Protein 7UZO (pdb70)

Foldseek 3Di:
DDDDPVQLVVLLVVQVVVLVVLQVVVVPDDDDQWQTFDRPSQHTFHTHHAFDKGWAQRDVSNPQWDRVGTKIWTQHNVRYTDADPPDPGGDMGRCNGNVPD/DVVVVVVVVVVVVCVCPDPVD

Radius of gyration: 15.08 Å; Cα contacts (8 Å, |Δi|>4): 211; chains: 2; bounding box: 38×29×33 Å

Sequence (122 aa):
DVMTKEEQIFLLHHRAQAQCEKRLKEVLQRPAGRRPCLPEWDHILLCWPLGAPGEVVAVPCPDYIYDFNHKGHAYRRCDRNGSWELVPGHNRTWANYSECVKFLYQDLRRRFFLHHLIIAEEHHTAEI

Solvent-accessible surface area: 7760 Å² total; per-residue (Å²): 198,64,23,46,56,97,83,6,68,122,22,14,114,125,11,65,49,114,5,112,65,99,58,57,105,6,97,155,123,135,76,74,186,28,1,69,3,74,47,40,102,5,9,35,0,57,55,1,52,58,13,79,99,9,55,18,83,3,8,120,47,1,123,28,10,27,78,194,3,68,0,56,8,73,0,35,184,115,10,61,17,60,112,12,120,86,96,139,95,37,71,6,37,2,41,61,0,36,128,153,95,182,44,66,77,77,7,70,101,56,6,80,137,28,30,81,118,40,10,35,138,105

Nearest PDB structures (foldseek):
  6fj3-assembly1_A  TM=9.718E-01  e=1.227E-18  Homo sapiens
  8d51-assembly1_A  TM=9.639E-01  e=1.797E-18  Homo sapiens
  3l2j-assembly1_B  TM=9.678E-01  e=2.149E-17  Escherichia coli K-12
  7vvj-assembly1_R  TM=9.843E-01  e=1.870E-16  Homo sapiens
  3h3g-assembly1_A  TM=9.356E-01  e=4.612E-17  Escherichia coli

B-factor: mean 27.79, std 12.32, range [12.83, 94.74]

GO terms:
  GO:0004930 G protein-coupled receptor activity (F, IDA)
  GO:0004991 parathyroid hormone receptor activity (F, IDA)
  GO:0005886 plasma membrane (C, IDA)
  GO:0017046 peptide hormone binding (F, IDA)
  GO:0042803 protein homodimerization activity (F, IDA)
  GO:0007188 adenylate cyclase-modulating G protein-coupled receptor signaling pathway (P, IDA)
  GO:0007189 adenylate cyclase-activating G protein-coupled receptor signaling pathway (P, IDA)
  GO:0005886 plasma membrane (C, EXP)
  GO:0005886 plasma membrane (C, IMP)
  GO:0001501 skeletal system development (P, TAS)
  GO:0004991 parathyroid hormone receptor activity (F, TAS)
  GO:0005634 nucleus (C, TAS)
  GO:0005737 cytoplasm (C, TAS)
  GO:0005886 plasma membrane (C, TAS)
  GO:0007186 G protein-coupled receptor signaling pathway (P, TAS)
  GO:0007187 G protein-coupled receptor signaling pathway, coupled to cyclic nucleotide second messenger (P, TAS)
  GO:0005515 protein binding (F, IPI)
  GO:0007200 phospholipase C-activating G protein-coupled receptor signaling pathway (P, IC)

Organism: Homo sapiens (NCBI:txid9606)

Structure (mmCIF, N/CA/C/O backbone):
data_7UZO
#
_entry.id   7UZO
#
_cell.length_a   56.023
_cell.length_b   56.023
_cell.length_c   100.823
_cell.angle_alpha   90.000
_cell.angle_beta   90.000
_cell.angle_gamma   120.000
#
_symmetry.space_group_name_H-M   'H 3'
#
loop_
_entity.id
_entity.type
_entity.pdbx_description
1 polymer 'Parathyroid hormone/parathyroid hormone-related peptide receptor'
2 polymer 'Peptide from Parathyroid hormone-related protein'
3 non-polymer 'ZINC ION'
4 water water
#
loop_
_atom_site.group_PDB
_atom_site.id
_atom_site.type_symbol
_atom_site.label_atom_id
_atom_site.label_alt_id
_atom_site.label_comp_id
_atom_site.label_asym_id
_atom_site.label_entity_id
_atom_site.label_seq_id
_atom_site.pdbx_PDB_ins_code
_atom_site.Cartn_x
_atom_site.Cartn_y
_atom_site.Cartn_z
_atom_site.occupancy
_atom_site.B_iso_or_equiv
_atom_site.auth_seq_id
_atom_site.auth_comp_id
_atom_site.auth_asym_id
_atom_site.auth_atom_id
_atom_site.pdbx_PDB_model_num
ATOM 1 N N . ASP A 1 1 ? 11.072 15.916 4.177 1.00 52.53 30 ASP A N 1
ATOM 2 C CA . ASP A 1 1 ? 10.450 16.946 3.318 1.00 61.30 30 ASP A CA 1
ATOM 3 C C . ASP A 1 1 ? 9.598 16.307 2.235 1.00 65.41 30 ASP A C 1
ATOM 4 O O . ASP A 1 1 ? 8.689 16.961 1.683 1.00 62.71 30 ASP A O 1
ATOM 12 N N . VAL A 1 2 ? 9.910 15.039 1.934 1.00 51.73 31 VAL A N 1
ATOM 13 C CA . VAL A 1 2 ? 9.214 14.339 0.869 1.00 43.80 31 VAL A CA 1
ATOM 14 C C . VAL A 1 2 ? 7.703 14.388 1.082 1.00 41.73 31 VAL A C 1
ATOM 15 O O . VAL A 1 2 ? 7.200 14.269 2.205 1.00 46.15 31 VAL A O 1
ATOM 28 N N . MET A 1 3 ? 6.980 14.534 -0.010 1.00 34.21 32 MET A N 1
ATOM 29 C CA . MET A 1 3 ? 5.548 14.402 0.038 1.00 25.24 32 MET A CA 1
ATOM 30 C C . MET A 1 3 ? 5.139 12.932 -0.038 1.00 26.11 32 MET A C 1
ATOM 31 O O . MET A 1 3 ? 5.380 12.241 -1.016 1.00 25.10 32 MET A O 1
ATOM 45 N N . THR A 1 4 ? 4.489 12.460 0.989 1.00 22.96 33 THR A N 1
ATOM 46 C CA . THR A 1 4 ? 4.019 11.092 1.014 1.00 22.93 33 THR A CA 1
ATOM 47 C C . THR A 1 4 ? 2.852 10.913 0.071 1.00 19.52 33 THR A C 1
ATOM 48 O O . THR A 1 4 ? 2.069 11.843 -0.245 1.00 18.80 33 THR A O 1
ATOM 59 N N . LYS A 1 5 ? 2.605 9.655 -0.300 1.00 19.78 34 LYS A N 1
ATOM 60 C CA . LYS A 1 5 ? 1.397 9.314 -1.012 1.00 19.05 34 LYS A CA 1
ATOM 61 C C . LYS A 1 5 ? 0.168 9.750 -0.262 1.00 18.04 34 LYS A C 1
ATOM 62 O O . LYS A 1 5 ? -0.774 10.269 -0.877 1.00 17.50 34 LYS A O 1
ATOM 81 N N . GLU A 1 6 ? 0.177 9.635 1.058 1.00 18.15 35 GLU A N 1
ATOM 82 C CA . GLU A 1 6 ? -0.966 9.989 1.870 1.00 17.30 35 GLU A CA 1
ATOM 83 C C . GLU A 1 6 ? -1.257 11.485 1.813 1.00 18.08 35 GLU A C 1
ATOM 84 O O . GLU A 1 6 ? -2.407 11.877 1.692 1.00 18.37 35 GLU A O 1
ATOM 96 N N . GLU A 1 7 ? -0.224 12.334 1.861 1.00 17.58 36 GLU A N 1
ATOM 97 C CA . GLU A 1 7 ? -0.444 13.750 1.674 1.00 19.06 36 GLU A CA 1
ATOM 98 C C . GLU A 1 7 ? -0.970 14.003 0.261 1.00 15.90 36 GLU A C 1
ATOM 99 O O . GLU A 1 7 ? -1.836 14.855 0.088 1.00 15.59 36 GLU A O 1
ATOM 111 N N . GLN A 1 8 ? -0.419 13.375 -0.769 1.00 15.57 37 GLN A N 1
ATOM 112 C CA . GLN A 1 8 ? -0.870 13.642 -2.117 1.00 14.89 37 GLN A CA 1
ATOM 113 C C . GLN A 1 8 ? -2.333 13.273 -2.235 1.00 16.00 37 GLN A C 1
ATOM 114 O O . GLN A 1 8 ? -3.113 13.995 -2.901 1.00 16.10 37 GLN A O 1
ATOM 128 N N . ILE A 1 9 ? -2.755 12.160 -1.624 1.00 16.01 38 ILE A N 1
ATOM 129 C CA . ILE A 1 9 ? -4.159 11.778 -1.636 1.00 17.17 38 ILE A CA 1
ATOM 130 C C . ILE A 1 9 ? -5.014 12.797 -0.883 1.00 16.56 38 ILE A C 1
ATOM 131 O O . ILE A 1 9 ? -6.124 13.143 -1.328 1.00 18.04 38 ILE A O 1
ATOM 147 N N . PHE A 1 10 ? -4.570 13.277 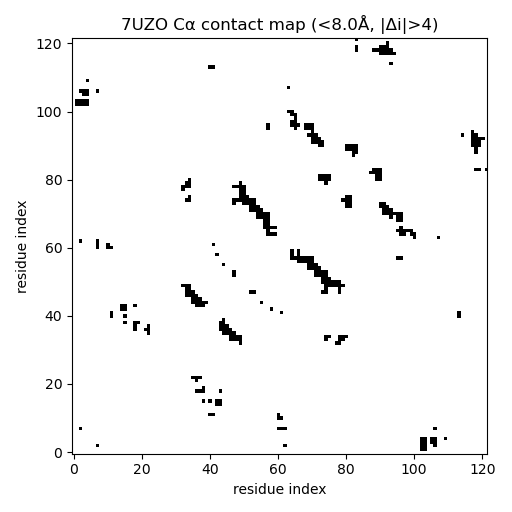0.263 1.00 16.07 39 PHE A N 1
ATOM 148 C CA . PHE A 1 10 ? -5.299 14.332 0.966 1.00 17.99 39 PHE A CA 1
ATOM 149 C C . PHE A 1 10 ? -5.524 15.550 0.066 1.00 16.44 39 PHE A C 1
ATOM 150 O O . PHE A 1 10 ? -6.625 16.101 0.025 1.00 17.79 39 PHE A O 1
ATOM 167 N N . LEU A 1 11 ? -4.472 15.985 -0.631 1.00 16.27 40 LEU A N 1
ATOM 168 C CA . LEU A 1 11 ? -4.574 17.156 -1.505 1.00 15.89 40 LEU A CA 1
ATOM 169 C C . LEU A 1 11 ? -5.553 16.936 -2.622 1.00 15.70 40 LEU A C 1
ATOM 170 O O . LEU A 1 11 ? -6.289 17.850 -2.999 1.00 17.06 40 LEU A O 1
ATOM 186 N N . LEU A 1 12 ? -5.620 15.742 -3.151 1.00 15.66 41 LEU A N 1
ATOM 187 C CA . LEU A 1 12 ? -6.652 15.397 -4.141 1.00 18.76 41 LEU A CA 1
ATOM 188 C C . LEU A 1 12 ? -8.047 15.474 -3.536 1.00 17.80 41 LEU A C 1
ATOM 189 O O . LEU A 1 12 ? -8.967 16.023 -4.153 1.00 19.07 41 LEU A O 1
ATOM 205 N N . HIS A 1 13 ? -8.239 14.917 -2.359 1.00 17.96 42 HIS A N 1
ATOM 206 C CA A HIS A 1 13 ? -9.514 15.006 -1.663 0.59 19.99 42 HIS A CA 1
ATOM 207 C CA B HIS A 1 13 ? -9.526 15.003 -1.688 0.41 20.02 42 HIS A CA 1
ATOM 208 C C . HIS A 1 13 ? -9.953 16.454 -1.439 1.00 19.18 42 HIS A C 1
ATOM 209 O O . HIS A 1 13 ? -11.135 16.802 -1.619 1.00 20.44 42 HIS A O 1
ATOM 236 N N . ARG A 1 14 ? -9.022 17.333 -1.061 1.00 20.78 43 ARG A N 1
ATOM 237 C CA . ARG A 1 14 ? -9.301 18.754 -0.858 1.00 21.10 43 ARG A CA 1
ATOM 238 C C . ARG A 1 14 ? -9.720 19.411 -2.177 1.00 19.48 43 ARG A C 1
ATOM 239 O O . ARG A 1 14 ? -10.667 20.194 -2.210 1.00 20.31 43 ARG A O 1
ATOM 260 N N . ALA A 1 15 ? -9.033 19.115 -3.261 1.00 18.45 44 ALA A N 1
ATOM 261 C CA . ALA A 1 15 ? -9.383 19.647 -4.566 1.00 17.60 44 ALA A CA 1
ATOM 262 C C . ALA A 1 15 ? -10.729 19.109 -5.032 1.00 19.34 44 ALA A C 1
ATOM 263 O O . ALA A 1 15 ? -11.531 19.872 -5.602 1.00 19.81 44 ALA A O 1
ATOM 270 N N . GLN A 1 16 ? -11.058 17.868 -4.709 1.00 19.14 45 GLN A N 1
ATOM 271 C CA . GLN A 1 16 ? -12.345 17.294 -5.068 1.00 20.72 45 GLN A CA 1
ATOM 272 C C . GLN A 1 16 ? -13.466 17.993 -4.322 1.00 21.84 45 GLN A C 1
ATOM 273 O O . GLN A 1 16 ? -14.489 18.375 -4.935 1.00 21.42 45 GLN A O 1
ATOM 287 N N . ALA A 1 17 ? -13.295 18.221 -3.020 1.00 20.84 46 ALA A N 1
ATOM 288 C CA . ALA A 1 17 ? -14.314 18.946 -2.248 1.00 22.81 46 ALA A CA 1
ATOM 289 C C . ALA A 1 17 ? -14.484 20.369 -2.773 1.00 21.67 46 ALA A C 1
ATOM 290 O O . ALA A 1 17 ? -15.621 20.872 -2.874 1.00 25.42 46 ALA A O 1
ATOM 297 N N . GLN A 1 18 ? -13.401 21.035 -3.179 1.00 22.81 47 GLN A N 1
ATOM 298 C CA . GLN A 1 18 ? -13.521 22.365 -3.750 1.00 23.34 47 GLN A CA 1
ATOM 299 C C . GLN A 1 18 ? -14.290 22.303 -5.056 1.00 22.64 47 GLN A C 1
ATOM 300 O O . GLN A 1 18 ? -15.125 23.177 -5.334 1.00 24.13 47 GLN A O 1
ATOM 314 N N . CYS A 1 19 ? -14.064 21.290 -5.858 1.00 21.49 48 CYS A N 1
ATOM 315 C CA . CYS A 1 19 ? -14.772 21.152 -7.119 1.00 20.80 48 CYS A CA 1
ATOM 316 C C . CYS A 1 19 ? -16.262 21.003 -6.887 1.00 21.34 48 CYS A C 1
ATOM 317 O O . CYS A 1 19 ? -17.067 21.577 -7.645 1.00 21.95 48 CYS A O 1
ATOM 324 N N . GLU A 1 20 ? -16.653 20.197 -5.921 1.00 22.83 49 GLU A N 1
ATOM 325 C CA . GLU A 1 20 ? -18.069 20.040 -5.600 1.00 24.50 49 GLU A CA 1
ATOM 326 C C . GLU A 1 20 ? -18.698 21.362 -5.210 1.00 25.38 49 GLU A C 1
ATOM 327 O O . GLU A 1 20 ? -19.807 21.690 -5.648 1.00 26.23 49 GLU A O 1
ATOM 339 N N . LYS A 1 21 ? -18.041 22.120 -4.363 1.00 24.82 50 LYS A N 1
ATOM 340 C CA . LYS A 1 21 ? -18.566 23.417 -3.947 1.00 28.34 50 LYS A CA 1
ATOM 341 C C . LYS A 1 21 ? -18.640 24.359 -5.144 1.00 24.01 50 LYS A C 1
ATOM 342 O O . LYS A 1 21 ? -19.583 25.133 -5.287 1.00 26.23 50 LYS A O 1
ATOM 346 N N . ARG A 1 22 ? -17.666 24.295 -6.021 1.00 26.37 51 ARG A N 1
ATOM 347 C CA . ARG A 1 22 ? -17.651 25.155 -7.196 1.00 24.05 51 ARG A CA 1
ATOM 348 C C . ARG A 1 22 ? -18.831 24.858 -8.145 1.00 24.56 51 ARG A C 1
ATOM 349 O O . ARG A 1 22 ? -19.501 25.773 -8.666 1.00 24.37 51 ARG A O 1
ATOM 370 N N . LEU A 1 23 ? -19.091 23.586 -8.390 1.00 22.09 52 LEU A N 1
ATOM 371 C CA . LEU A 1 23 ? -20.208 23.220 -9.238 1.00 21.52 52 LEU A CA 1
ATOM 372 C C . LEU A 1 23 ? -21.507 23.749 -8.664 1.00 23.47 52 LEU A C 1
ATOM 373 O O . LEU A 1 23 ? -22.322 24.321 -9.372 1.00 25.58 52 LEU A O 1
ATOM 389 N N . LYS A 1 24 ? -21.712 23.579 -7.363 1.00 25.48 53 LYS A N 1
ATOM 390 C CA . LYS A 1 24 ? -22.959 24.036 -6.747 1.00 28.24 53 LYS A CA 1
ATOM 391 C C . LYS A 1 24 ? -23.105 25.541 -6.898 1.00 29.16 53 LYS A C 1
ATOM 392 O O . LYS A 1 24 ? -24.185 26.056 -7.177 1.00 30.34 53 LYS A O 1
ATOM 396 N N . GLU A 1 25 ? -21.998 26.258 -6.783 1.00 26.08 54 GLU A N 1
ATOM 397 C CA . GLU A 1 25 ? -21.992 27.708 -6.892 1.00 27.72 54 GLU A CA 1
ATOM 398 C C . GLU A 1 25 ? -22.347 28.152 -8.299 1.00 26.01 54 GLU A C 1
ATOM 399 O O . GLU A 1 25 ? -23.275 28.923 -8.496 1.00 29.97 54 GLU A O 1
ATOM 411 N N . VAL A 1 26 ? -21.617 27.680 -9.305 1.00 26.73 55 VAL A N 1
ATOM 412 C CA . VAL A 1 26 ? -21.885 28.161 -10.644 1.00 24.80 55 VAL A CA 1
ATOM 413 C C . VAL A 1 26 ? -23.261 27.729 -11.128 1.00 27.64 55 VAL A C 1
ATOM 414 O O . VAL A 1 26 ? -23.840 28.359 -12.003 1.00 26.66 55 VAL A O 1
ATOM 427 N N . LEU A 1 27 ? -23.790 26.639 -10.596 1.00 25.40 56 LEU A N 1
ATOM 428 C CA . LEU A 1 27 ? -25.150 26.263 -10.982 1.00 26.27 56 LEU A CA 1
ATOM 429 C C . LEU A 1 27 ? -26.202 27.273 -10.529 1.00 32.03 56 LEU A C 1
ATOM 430 O O . LEU A 1 27 ? -27.346 27.256 -11.019 1.00 34.44 56 LEU A O 1
ATOM 446 N N . GLN A 1 28 ? -25.878 28.150 -9.594 1.00 30.45 57 GLN A N 1
ATOM 447 C CA . GLN A 1 28 ? -26.824 29.168 -9.187 1.00 31.47 57 GLN A CA 1
ATOM 448 C C . GLN A 1 28 ? -26.681 30.460 -9.975 1.00 31.53 57 GLN A C 1
ATOM 449 O O . GLN A 1 28 ? -27.350 31.424 -9.637 1.00 34.71 57 GLN A O 1
ATOM 463 N N . ARG A 1 29 ? -25.816 30.502 -11.020 1.00 29.35 58 ARG A N 1
ATOM 464 C CA . ARG A 1 29 ? -25.671 31.708 -11.806 1.00 29.14 58 ARG A CA 1
ATOM 465 C C . ARG A 1 29 ? -26.650 31.681 -12.973 1.00 28.66 58 ARG A C 1
ATOM 466 O O . ARG A 1 29 ? -27.044 30.609 -13.408 1.00 29.89 58 ARG A O 1
ATOM 487 N N . PRO A 1 30 ? -26.916 32.819 -13.582 1.00 30.36 59 PRO A N 1
ATOM 488 C CA . PRO A 1 30 ? -27.566 32.815 -14.906 1.00 31.23 59 PRO A CA 1
ATOM 489 C C . PRO A 1 30 ? -26.673 32.061 -15.884 1.00 32.77 59 PRO A C 1
ATOM 490 O O . PRO A 1 30 ? -25.450 32.177 -15.852 1.00 27.95 59 PRO A O 1
ATOM 501 N N . ALA A 1 31 ? -27.291 31.279 -16.765 1.00 24.99 60 ALA A N 1
ATOM 502 C CA . ALA A 1 31 ? -26.540 30.471 -17.682 1.00 22.79 60 ALA A CA 1
ATOM 503 C C . ALA A 1 31 ? -27.445 29.913 -18.758 1.00 22.72 60 ALA A C 1
ATOM 504 O O . ALA A 1 31 ? -28.675 29.855 -18.627 1.00 24.10 60 ALA A O 1
ATOM 511 N N . GLY A 1 32 ? -26.801 29.518 -19.837 1.00 22.59 61 GLY A N 1
ATOM 512 C CA . GLY A 1 32 ? -27.417 28.670 -20.832 1.00 21.71 61 GLY A CA 1
ATOM 513 C C . GLY A 1 32 ? -27.086 27.239 -20.481 1.00 21.41 61 GLY A C 1
ATOM 514 O O . GLY A 1 32 ? -27.386 26.765 -19.368 1.00 23.04 61 GLY A O 1
ATOM 518 N N A ARG A 1 33 ? -26.241 26.628 -21.317 0.50 20.73 62 ARG A N 1
ATOM 519 N N B ARG A 1 33 ? -26.276 26.605 -21.331 0.50 20.75 62 ARG A N 1
ATOM 520 C CA A ARG A 1 33 ? -25.728 25.280 -21.079 0.50 19.22 62 ARG A CA 1
ATOM 521 C CA B ARG A 1 33 ? -25.725 25.281 -21.048 0.50 19.21 62 ARG A CA 1
ATOM 522 C C A ARG A 1 33 ? -24.232 25.264 -21.349 0.50 21.77 62 ARG A C 1
ATOM 523 C C B ARG A 1 33 ? -24.235 25.276 -21.349 0.50 21.77 62 ARG A C 1
ATOM 524 O O A ARG A 1 33 ? -23.777 24.669 -22.329 0.50 22.33 62 ARG A O 1
ATOM 525 O O B ARG A 1 33 ? -23.792 24.709 -22.351 0.50 22.36 62 ARG A O 1
ATOM 566 N N . PRO A 1 34 ? -23.435 25.940 -20.527 1.00 18.57 63 PRO A N 1
ATOM 567 C CA . PRO A 1 34 ? -21.975 25.796 -20.651 1.00 17.19 63 PRO A CA 1
ATOM 568 C C . PRO A 1 34 ? -21.622 24.392 -20.192 1.00 17.17 63 PRO A C 1
ATOM 569 O O . PRO A 1 34 ? -22.375 23.686 -19.533 1.00 19.76 63 PRO A O 1
ATOM 580 N N . CYS A 1 35 ? -20.417 23.909 -20.576 1.00 17.27 64 CYS A N 1
ATOM 581 C CA . CYS A 1 35 ? -19.864 22.691 -19.960 1.00 16.49 64 CYS A CA 1
ATOM 582 C C . CYS A 1 35 ? -19.573 23.025 -18.513 1.00 15.85 64 CYS A C 1
ATOM 583 O O . CYS A 1 35 ? -19.044 24.074 -18.208 1.00 18.73 64 CYS A O 1
ATOM 590 N N . LEU A 1 36 ? -19.946 22.140 -17.665 1.00 16.65 65 LEU A N 1
ATOM 591 C CA . LEU A 1 36 ? -19.944 22.377 -16.216 1.00 16.43 65 LEU A CA 1
ATOM 592 C C . LEU A 1 36 ? -18.668 21.882 -15.533 1.00 17.53 65 LEU A C 1
ATOM 593 O O . LEU A 1 36 ? -18.037 20.933 -15.991 1.00 18.89 65 LEU A O 1
ATOM 609 N N . PRO A 1 37 ? -18.301 22.466 -14.395 1.00 16.57 66 PRO A N 1
ATOM 610 C CA . PRO A 1 37 ? -17.176 21.941 -13.640 1.00 15.31 66 PRO A CA 1
ATOM 611 C C . PRO A 1 37 ? -17.374 20.469 -13.375 1.00 16.65 66 PRO A C 1
ATOM 612 O O . PRO A 1 37 ? -18.451 20.015 -13.005 1.00 17.32 66 PRO A O 1
ATOM 623 N N . GLU A 1 38 ? -16.278 19.707 -13.528 1.00 16.45 67 GLU A N 1
ATOM 624 C CA . GLU A 1 38 ? -16.258 18.261 -13.351 1.00 17.72 67 GLU A CA 1
ATOM 625 C C . GLU A 1 38 ? -14.904 17.881 -12.713 1.00 15.66 67 GLU A C 1
ATOM 626 O O . GLU A 1 38 ? -13.855 18.382 -13.155 1.00 16.99 67 GLU A O 1
ATOM 638 N N . TRP A 1 39 ? -14.947 16.986 -11.758 1.00 16.70 68 TRP A N 1
ATOM 639 C CA . TRP A 1 39 ? -13.791 16.327 -11.149 1.00 16.52 68 TRP A CA 1
ATOM 640 C C . TRP A 1 39 ? -13.456 15.051 -11.900 1.00 15.16 68 TRP A C 1
ATOM 641 O O . TRP A 1 39 ? -14.259 14.175 -12.003 1.00 19.95 68 TRP A O 1
ATOM 662 N N . ASP A 1 40 ? -12.203 14.905 -12.335 1.00 16.71 69 ASP A N 1
ATOM 663 C CA . ASP A 1 40 ? -11.771 13.715 -13.058 1.00 16.06 69 ASP A CA 1
ATOM 664 C C . ASP A 1 40 ? -10.779 12.871 -12.269 1.00 14.79 69 ASP A C 1
ATOM 665 O O . ASP A 1 40 ? -10.135 11.987 -12.843 1.00 18.69 69 ASP A O 1
ATOM 674 N N . HIS A 1 41 ? -10.592 13.100 -10.987 1.00 14.98 70 HIS A N 1
ATOM 675 C CA . HIS A 1 41 ? -9.624 12.471 -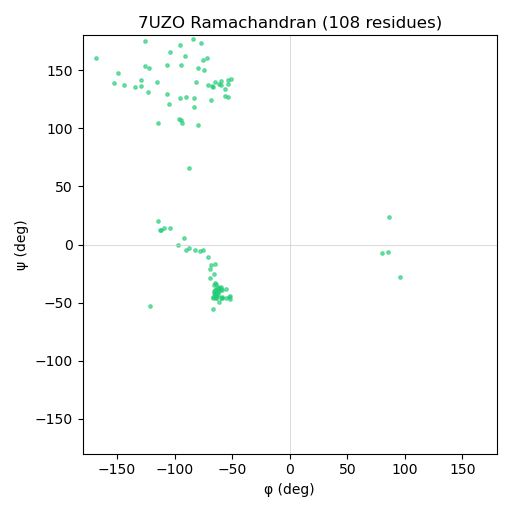10.104 1.00 15.86 70 HIS A CA 1
ATOM 676 C C . HIS A 1 41 ? -8.267 13.083 -10.105 1.00 17.44 70 HIS A C 1
ATOM 677 O O . HIS A 1 41 ? -7.433 12.685 -9.308 1.00 19.16 70 HIS A O 1
ATOM 691 N N . ILE A 1 42 ? -8.007 14.024 -10.959 1.00 14.76 71 ILE A N 1
ATOM 692 C CA . ILE A 1 42 ? -6.777 14.802 -10.987 1.00 16.69 71 ILE A CA 1
ATOM 693 C C . ILE A 1 42 ? -7.100 16.276 -10.841 1.00 16.04 71 ILE A C 1
ATOM 694 O O . ILE A 1 42 ? -6.516 16.948 -10.001 1.00 17.11 71 ILE A O 1
ATOM 710 N N . LEU A 1 43 ? -7.994 16.807 -11.680 1.00 16.40 72 LEU A N 1
ATOM 711 C CA A LEU A 1 43 ? -8.315 18.230 -11.859 0.55 16.33 72 LEU A CA 1
ATOM 712 C CA B LEU A 1 43 ? -8.356 18.184 -11.473 0.45 19.54 72 LEU A CA 1
ATOM 713 C C . LEU A 1 43 ? -9.829 18.448 -11.711 1.00 15.55 72 LEU A C 1
ATOM 714 O O . LEU A 1 43 ? -10.630 17.638 -12.129 1.00 15.24 72 LEU A O 1
ATOM 745 N N . CYS A 1 44 ? -10.171 19.652 -11.298 1.00 15.95 73 CYS A N 1
ATOM 746 C CA . CYS A 1 44 ? -11.514 20.247 -11.417 1.00 18.09 73 CYS A CA 1
ATOM 747 C C . CYS A 1 44 ? -11.489 21.067 -12.721 1.00 18.13 73 CYS A C 1
ATOM 748 O O . CYS A 1 44 ? -10.788 22.086 -12.815 1.00 22.06 73 CYS A O 1
ATOM 755 N N . TRP A 1 45 ? -12.137 20.605 -13.728 1.00 15.95 74 TRP A N 1
ATOM 756 C CA . TRP A 1 45 ? -12.294 21.371 -14.977 1.00 15.23 74 TRP A CA 1
ATOM 757 C C . TRP A 1 45 ? -13.253 22.533 -14.734 1.00 17.42 74 TRP A C 1
ATOM 758 O O . TRP A 1 45 ? -14.231 22.419 -14.006 1.00 20.10 74 TRP A O 1
ATOM 779 N N . PRO A 1 46 ? -12.951 23.713 -15.241 1.00 17.69 75 PRO A N 1
ATOM 780 C CA . PRO A 1 46 ? -13.795 24.870 -15.013 1.00 18.45 75 PRO A CA 1
ATOM 781 C C . PRO A 1 46 ? -14.947 24.882 -16.032 1.00 18.84 75 PRO A C 1
ATOM 782 O O . PRO A 1 46 ? -15.044 24.067 -16.903 1.00 18.95 75 PRO A O 1
ATOM 793 N N . LEU A 1 47 ? -15.819 25.861 -15.873 1.00 20.52 76 LEU A N 1
ATOM 794 C CA . LEU A 1 47 ? -16.831 26.147 -16.891 1.00 20.40 76 LEU A CA 1
ATOM 795 C C . LEU A 1 47 ? -16.198 26.281 -18.263 1.00 21.33 76 LEU A C 1
ATOM 796 O O . LEU A 1 47 ? -15.085 26.790 -18.400 1.00 22.93 76 LEU A O 1
ATOM 812 N N . GLY A 1 48 ? -16.886 25.800 -19.263 1.00 20.26 77 GLY A N 1
ATOM 813 C CA . GLY A 1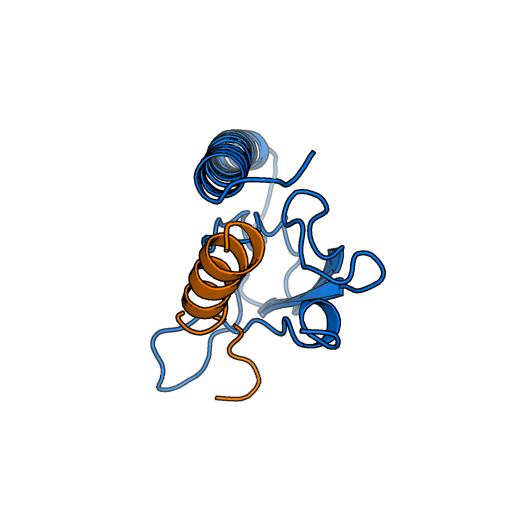 48 ? -16.444 25.959 -20.641 1.00 20.29 77 GLY A CA 1
ATOM 814 C C . GLY A 1 48 ? -17.535 26.515 -21.525 1.00 18.14 77 GLY A C 1
ATOM 815 O O . GLY A 1 48 ? -18.720 26.210 -21.347 1.00 19.30 77 GLY A O 1
ATOM 819 N N . ALA A 1 49 ? -17.160 27.478 -22.373 1.00 20.42 78 ALA A N 1
ATOM 820 C CA . ALA A 1 49 ? -18.137 27.981 -23.324 1.00 20.11 78 ALA A CA 1
ATOM 821 C C . ALA A 1 49 ? -18.363 26.974 -24.442 1.00 18.03 78 ALA A C 1
ATOM 822 O O . ALA A 1 49 ? -17.428 26.276 -24.845 1.00 18.38 78 ALA A O 1
ATOM 829 N N . PRO A 1 50 ? -19.545 26.946 -25.024 1.00 21.27 79 PRO A N 1
ATOM 830 C CA . PRO A 1 50 ? -19.789 25.977 -26.099 1.00 21.28 79 PRO A CA 1
ATOM 831 C C . PRO A 1 50 ? -18.773 26.131 -27.227 1.00 18.38 79 PRO A C 1
ATOM 832 O O . PRO A 1 50 ? -18.590 27.212 -27.781 1.00 21.43 79 PRO A O 1
ATOM 843 N N . GLY A 1 51 ? -18.154 25.026 -27.583 1.00 19.05 80 GLY A N 1
ATOM 844 C CA . GLY A 1 51 ? -17.168 24.991 -28.638 1.00 19.96 80 GLY A CA 1
ATOM 845 C C . GLY A 1 51 ? -15.729 25.088 -28.206 1.00 18.38 80 GLY A C 1
ATOM 846 O O . GLY A 1 51 ? -14.855 24.554 -28.898 1.00 18.89 80 GLY A O 1
ATOM 850 N N . GLU A 1 52 ? -15.440 25.721 -27.090 1.00 16.63 81 GLU A N 1
ATOM 851 C CA . GLU A 1 52 ? -14.083 26.117 -26.844 1.00 18.80 81 GLU A CA 1
ATOM 852 C C . GLU A 1 52 ? -13.185 25.012 -26.349 1.00 15.69 81 GLU A C 1
ATOM 853 O O . GLU A 1 52 ? -13.569 24.101 -25.657 1.00 14.99 81 GLU A O 1
ATOM 865 N N . VAL A 1 53 ? -11.923 25.180 -26.675 1.00 16.05 82 VAL A N 1
ATOM 866 C CA . VAL A 1 53 ? -10.859 24.359 -26.122 1.00 15.61 82 VAL A CA 1
ATOM 867 C C . VAL A 1 53 ? -10.531 24.998 -24.768 1.00 16.40 82 VAL A C 1
ATOM 868 O O . VAL A 1 53 ? -10.287 26.199 -24.684 1.00 19.74 82 VAL A O 1
ATOM 881 N N . VAL A 1 54 ? -10.563 24.221 -23.714 1.00 14.77 83 VAL A N 1
ATOM 882 C CA . VAL A 1 54 ? -10.371 24.685 -22.336 1.00 17.24 83 VAL A CA 1
ATOM 883 C C . VAL A 1 54 ? -8.973 24.258 -21.897 1.00 15.63 83 VAL A C 1
ATOM 884 O O . VAL A 1 54 ? -8.646 23.066 -21.819 1.00 17.57 83 VAL A O 1
ATOM 897 N N . ALA A 1 55 ? -8.151 25.210 -21.538 1.00 16.47 84 ALA A N 1
ATOM 898 C CA . ALA A 1 55 ? -6.797 24.980 -21.015 1.00 17.83 84 ALA A CA 1
ATOM 899 C C . ALA A 1 55 ? -6.747 25.254 -19.521 1.00 17.92 84 ALA A C 1
ATOM 900 O O . ALA A 1 55 ? -7.183 26.311 -19.067 1.00 23.20 84 ALA A O 1
ATOM 907 N N . VAL A 1 56 ? -6.203 24.320 -18.756 1.00 16.46 85 VAL A N 1
ATOM 908 C CA . VAL A 1 56 ? -6.054 24.448 -17.309 1.00 17.34 85 VAL A CA 1
ATOM 909 C C . VAL A 1 56 ? -4.585 24.282 -16.936 1.00 16.27 85 VAL A C 1
ATOM 910 O O . VAL A 1 56 ? -3.969 23.294 -17.327 1.00 17.20 85 VAL A O 1
ATOM 923 N N . PRO A 1 57 ? -4.004 25.180 -16.126 1.00 17.70 86 PRO A N 1
ATOM 924 C CA . PRO A 1 57 ? -2.622 24.938 -15.660 1.00 18.76 86 PRO A CA 1
ATOM 925 C C . PRO A 1 57 ? -2.485 23.607 -14.953 1.00 18.93 86 PRO A C 1
ATOM 926 O O . PRO A 1 57 ? -3.350 23.193 -14.179 1.00 16.90 86 PRO A O 1
ATOM 937 N N . CYS A 1 58 ? -1.439 22.832 -15.296 1.00 16.30 87 CYS A N 1
ATOM 938 C CA . CYS A 1 58 ? -1.223 21.551 -14.619 1.00 15.32 87 CYS A CA 1
ATOM 939 C C . CYS A 1 58 ? -1.190 21.768 -13.126 1.00 17.20 87 CYS A C 1
ATOM 940 O O . CYS A 1 58 ? -0.502 22.678 -12.670 1.00 17.88 87 CYS A O 1
ATOM 947 N N . PRO A 1 59 ? -1.985 21.042 -12.346 1.00 16.19 88 PRO A N 1
ATOM 948 C CA . PRO A 1 59 ? -2.270 21.507 -10.994 1.00 18.22 88 PRO A CA 1
ATOM 949 C C . PRO A 1 59 ? -1.081 21.490 -10.055 1.00 18.02 88 PRO A C 1
ATOM 950 O O . PRO A 1 59 ? -0.351 20.521 -9.937 1.00 17.35 88 PRO A O 1
ATOM 961 N N . ASP A 1 60 ? -0.955 22.567 -9.306 1.00 19.14 89 ASP A N 1
ATOM 962 C CA . ASP A 1 60 ? 0.196 22.738 -8.415 1.00 19.34 89 ASP A CA 1
ATOM 963 C C . ASP A 1 60 ? 0.199 21.786 -7.250 1.00 19.79 89 ASP A C 1
ATOM 964 O O . ASP A 1 60 ? 1.250 21.486 -6.746 1.00 22.25 89 ASP A O 1
ATOM 973 N N . TYR A 1 61 ? -0.996 21.227 -6.899 1.00 19.12 90 TYR A N 1
ATOM 974 C CA . TYR A 1 61 ? -1.081 20.271 -5.808 1.00 17.52 90 TYR A CA 1
ATOM 975 C C . TYR A 1 61 ? -0.708 18.865 -6.238 1.00 16.00 90 TYR A C 1
ATOM 976 O O . TYR A 1 61 ? -0.574 18.011 -5.360 1.00 18.77 90 TYR A O 1
ATOM 994 N N . ILE A 1 62 ? -0.450 18.639 -7.509 1.00 15.61 91 ILE A N 1
ATOM 995 C CA . ILE A 1 62 ? 0.113 17.345 -7.955 1.00 16.60 91 ILE A CA 1
ATOM 996 C C . ILE A 1 62 ? 1.647 17.529 -7.995 1.00 16.38 91 ILE A C 1
ATOM 997 O O . ILE A 1 62 ? 2.187 18.219 -8.915 1.00 15.57 91 ILE A O 1
ATOM 1013 N N . TYR A 1 63 ? 2.321 16.984 -7.034 1.00 16.32 92 TYR A N 1
ATOM 1014 C CA . TYR A 1 63 ? 3.697 17.329 -6.789 1.00 17.54 92 TYR A CA 1
ATOM 1015 C C . TYR A 1 63 ? 4.575 17.033 -7.985 1.00 19.61 92 TYR A C 1
ATOM 1016 O O . TYR A 1 63 ? 5.478 17.837 -8.286 1.00 19.87 92 TYR A O 1
ATOM 1034 N N . ASP A 1 64 ? 4.332 15.947 -8.688 1.00 16.12 93 ASP A N 1
ATOM 1035 C CA . ASP A 1 64 ? 5.216 15.478 -9.779 1.00 17.77 93 ASP A CA 1
ATOM 1036 C C . ASP A 1 64 ? 4.885 16.079 -11.143 1.00 17.72 93 ASP A C 1
ATOM 1037 O O . ASP A 1 64 ? 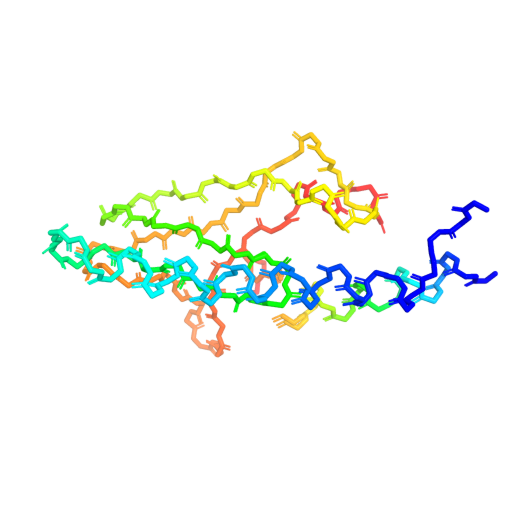5.655 15.820 -12.085 1.00 19.98 93 ASP A O 1
ATOM 1046 N N . PHE A 1 65 ? 3.862 16.881 -11.308 1.00 16.21 94 PHE A N 1
ATOM 1047 C CA . PHE A 1 65 ? 3.503 17.447 -12.579 1.00 15.83 94 PHE A CA 1
ATOM 1048 C C . PHE A 1 65 ? 4.447 18.594 -13.012 1.00 15.46 94 PHE A C 1
ATOM 1049 O O . PHE A 1 65 ? 5.113 19.266 -12.202 1.00 17.34 94 PHE A O 1
ATOM 1066 N N . ASN A 1 66 ? 4.450 18.838 -14.310 1.00 15.85 95 ASN A N 1
ATOM 1067 C CA . ASN A 1 66 ? 5.102 20.002 -14.908 1.00 15.91 95 ASN A CA 1
ATOM 1068 C C . ASN A 1 66 ? 4.188 21.200 -14.736 1.00 17.49 95 ASN A C 1
ATOM 1069 O O . ASN A 1 66 ? 3.227 21.393 -15.499 1.00 17.78 95 ASN A O 1
ATOM 1080 N N . HIS A 1 67 ? 4.531 22.059 -13.758 1.00 17.08 96 HIS A N 1
ATOM 1081 C CA . HIS A 1 67 ? 3.649 23.172 -13.464 1.00 20.04 96 HIS A CA 1
ATOM 1082 C C . HIS A 1 67 ? 3.670 24.290 -14.444 1.00 23.50 96 HIS A C 1
ATOM 1083 O O . HIS A 1 67 ? 2.785 25.157 -14.358 1.00 27.56 96 HIS A O 1
ATOM 1097 N N . LYS A 1 68 ? 4.539 24.230 -15.425 1.00 19.24 97 LYS A N 1
ATOM 1098 C CA . LYS A 1 68 ? 4.545 25.229 -16.488 1.00 24.59 97 LYS A CA 1
ATOM 1099 C C . LYS A 1 68 ? 3.648 24.848 -17.663 1.00 20.96 97 LYS A C 1
ATOM 1100 O O . LYS A 1 68 ? 3.498 25.612 -18.626 1.00 27.32 97 LYS A O 1
ATOM 1119 N N . GLY A 1 69 ? 3.104 23.691 -17.596 1.00 19.22 98 GLY A N 1
ATOM 1120 C CA . GLY A 1 69 ? 2.262 23.166 -18.641 1.00 23.03 98 GLY A CA 1
ATOM 1121 C C . GLY A 1 69 ? 0.773 23.388 -18.416 1.00 19.95 98 GLY A C 1
ATOM 1122 O O . GLY A 1 69 ? 0.350 23.861 -17.367 1.00 20.93 98 GLY A O 1
ATOM 1126 N N . HIS A 1 70 ? -0.010 23.062 -19.439 1.00 19.02 99 HIS A N 1
ATOM 1127 C CA . HIS A 1 70 ? -1.462 23.046 -19.309 1.00 16.02 99 HIS A CA 1
ATOM 1128 C C . HIS A 1 70 ? -2.007 21.708 -19.731 1.00 15.87 99 HIS A C 1
ATOM 1129 O O . HIS A 1 70 ? -1.409 21.057 -20.622 1.00 17.81 99 HIS A O 1
ATOM 1143 N N . ALA A 1 71 ? -3.168 21.347 -19.190 1.00 15.19 100 ALA A N 1
ATOM 1144 C CA . ALA A 1 71 ? -3.945 20.195 -19.641 1.00 14.71 100 ALA A CA 1
ATOM 1145 C C . ALA A 1 71 ? -5.150 20.772 -20.400 1.00 14.19 100 ALA A C 1
ATOM 1146 O O . ALA A 1 71 ? -5.559 21.916 -20.171 1.00 15.52 100 ALA A O 1
ATOM 1153 N N . TYR A 1 72 ? -5.712 19.997 -21.323 1.00 13.93 101 TYR A N 1
ATOM 1154 C CA . TYR A 1 72 ? -6.768 20.458 -22.237 1.00 14.46 101 TYR A CA 1
ATOM 1155 C C . TYR A 1 72 ? -7.974 19.526 -22.254 1.00 13.23 101 TYR A C 1
ATOM 1156 O O . TYR A 1 72 ? -7.837 18.308 -22.267 1.00 14.88 101 TYR A O 1
ATOM 1174 N N . ARG A 1 73 ? -9.167 20.117 -22.327 1.00 13.48 102 ARG A N 1
ATOM 1175 C CA . ARG A 1 73 ? -10.461 19.504 -22.695 1.00 13.54 102 ARG A CA 1
ATOM 1176 C C . ARG A 1 73 ? -11.024 20.333 -23.834 1.00 13.72 102 ARG A C 1
ATOM 1177 O O . ARG A 1 73 ? -10.542 21.421 -24.161 1.00 14.14 102 ARG A O 1
ATOM 1198 N N . ARG A 1 74 ? -12.145 19.893 -24.388 1.00 14.49 103 ARG A N 1
ATOM 1199 C CA . ARG A 1 74 ? -12.910 20.694 -25.343 1.00 14.75 103 ARG A CA 1
ATOM 1200 C C . ARG A 1 74 ? -14.375 20.620 -24.973 1.00 14.69 103 ARG A C 1
ATOM 1201 O O . ARG A 1 74 ? -14.920 19.546 -24.709 1.00 15.33 103 ARG A O 1
ATOM 1222 N N . CYS A 1 75 ? -15.049 21.745 -24.985 1.00 15.00 104 CYS A N 1
ATOM 1223 C CA . CYS A 1 75 ? -16.474 21.817 -24.720 1.00 16.08 104 CYS A CA 1
ATOM 1224 C C . CYS A 1 75 ? -17.131 21.796 -26.091 1.00 16.35 104 CYS A C 1
ATOM 1225 O O . CYS A 1 75 ? -16.886 22.669 -26.921 1.00 16.53 104 CYS A O 1
ATOM 1232 N N . ASP A 1 76 ? -18.070 20.877 -26.315 1.00 18.22 105 ASP A N 1
ATOM 1233 C CA . ASP A 1 76 ? -18.744 20.826 -27.602 1.00 19.45 105 ASP A CA 1
ATOM 1234 C C . ASP A 1 76 ? -19.796 21.921 -27.755 1.00 18.87 105 ASP A C 1
ATOM 1235 O O . ASP A 1 76 ? -20.134 22.624 -26.802 1.00 19.78 105 ASP A O 1
ATOM 1244 N N . ARG A 1 77 ? -20.352 22.011 -28.966 1.00 23.60 106 ARG A N 1
ATOM 1245 C CA . ARG A 1 77 ? -21.233 23.135 -29.277 1.00 24.76 106 ARG A CA 1
ATOM 1246 C C . ARG A 1 77 ? -22.602 22.965 -28.691 1.00 24.22 106 ARG A C 1
ATOM 1247 O O . ARG A 1 77 ? -23.377 23.916 -28.706 1.00 27.22 106 ARG A O 1
ATOM 1268 N N . ASN A 1 78 ? -22.868 21.818 -28.097 1.00 23.87 107 ASN A N 1
ATOM 1269 C CA . ASN A 1 78 ? -24.091 21.581 -27.321 1.00 27.78 107 ASN A CA 1
ATOM 1270 C C . ASN A 1 78 ? -23.879 21.770 -25.832 1.00 25.85 107 ASN A C 1
ATOM 1271 O O . ASN A 1 78 ? -24.778 21.547 -25.032 1.00 28.74 107 ASN A O 1
ATOM 1282 N N . GLY A 1 79 ? -22.652 22.098 -25.425 1.00 22.95 108 GLY A N 1
ATOM 1283 C CA . GLY A 1 79 ? -22.423 22.295 -24.028 1.00 21.64 108 GLY A CA 1
ATOM 1284 C C . GLY A 1 79 ? -22.111 21.031 -23.269 1.00 23.91 108 GLY A C 1
ATOM 1285 O O . GLY A 1 79 ? -22.244 21.006 -22.037 1.00 23.71 108 GLY A O 1
ATOM 1289 N N . SER A 1 80 ? -21.611 20.006 -23.967 1.00 21.77 109 SER A N 1
ATOM 1290 C CA . SER A 1 80 ? -21.157 18.772 -23.346 1.00 19.47 109 SER A CA 1
ATOM 1291 C C . SER A 1 80 ? -19.661 18.616 -23.571 1.00 16.79 109 SER A C 1
ATOM 1292 O O . SER A 1 80 ? -19.156 18.823 -24.676 1.00 17.72 109 SER A O 1
ATOM 1300 N N . TRP A 1 81 ? -18.962 18.148 -22.558 1.00 15.92 110 TRP A N 1
ATOM 1301 C CA . TRP A 1 81 ? -17.536 17.911 -22.734 1.00 14.73 110 TRP A CA 1
ATOM 1302 C C . TRP A 1 81 ? -17.280 16.856 -23.823 1.00 14.35 110 TRP A C 1
ATOM 1303 O O . TRP A 1 81 ? -17.972 15.828 -23.888 1.00 17.06 110 TRP A O 1
ATOM 1324 N N . GLU A 1 82 ? -16.303 17.076 -24.648 1.00 14.60 111 GLU A N 1
ATOM 1325 C CA . GLU A 1 82 ? -15.989 16.165 -25.737 1.00 15.23 111 GLU A CA 1
ATOM 1326 C C . GLU A 1 82 ? -15.532 14.803 -25.209 1.00 14.73 111 GLU A C 1
ATOM 1327 O O . GLU A 1 82 ? -14.812 14.732 -24.207 1.00 14.53 111 GLU A O 1
ATOM 1339 N N . LEU A 1 83 ? -15.997 13.759 -25.875 1.00 16.82 112 LEU A N 1
ATOM 1340 C CA . LEU A 1 83 ? -15.732 12.353 -25.510 1.00 16.14 112 LEU A CA 1
ATOM 1341 C C . LEU A 1 83 ? -14.699 11.690 -26.431 1.00 19.01 112 LEU A C 1
ATOM 1342 O O . LEU A 1 83 ? -14.371 12.190 -27.506 1.00 22.42 112 LEU A O 1
ATOM 1358 N N . VAL A 1 84 ? -14.190 10.531 -26.000 1.00 19.17 113 VAL A N 1
ATOM 1359 C CA . VAL A 1 84 ? -13.365 9.664 -26.833 1.00 22.36 113 VAL A CA 1
ATOM 1360 C C . VAL A 1 84 ? -14.325 8.634 -27.409 1.00 27.62 113 VAL A C 1
ATOM 1361 O O . VAL A 1 84 ? -14.758 7.711 -26.666 1.00 27.27 113 VAL A O 1
ATOM 1374 N N . PRO A 1 85 ? -14.650 8.694 -28.700 1.00 28.90 114 PRO A N 1
ATOM 1375 C CA . PRO A 1 85 ? -15.604 7.726 -29.249 1.00 33.53 114 PRO A CA 1
ATOM 1376 C C . PRO A 1 85 ? -15.101 6.299 -29.083 1.00 34.71 114 PRO A C 1
ATOM 1377 O O . PRO A 1 85 ? -13.911 5.995 -29.243 1.00 35.20 114 PRO A O 1
ATOM 1388 N N . GLY A 1 86 ? -16.011 5.420 -28.698 1.00 37.57 115 GLY A N 1
ATOM 1389 C CA . GLY A 1 86 ? -15.700 4.021 -28.560 1.00 44.82 115 GLY A CA 1
ATOM 1390 C C . GLY A 1 86 ? -15.008 3.683 -27.273 1.00 42.69 115 GLY A C 1
ATOM 1391 O O . GLY A 1 86 ? -14.802 2.508 -26.962 1.00 46.26 115 GLY A O 1
ATOM 1395 N N . HIS A 1 87 ? -14.626 4.670 -26.499 1.00 35.28 116 HIS A N 1
ATOM 1396 C CA . HIS A 1 87 ? -14.097 4.415 -25.181 1.00 30.27 116 HIS A CA 1
ATOM 1397 C C . HIS A 1 87 ? -15.017 5.202 -24.233 1.00 41.06 116 HIS A C 1
ATOM 1398 O O . HIS A 1 87 ? -15.662 6.218 -24.587 1.00 36.05 116 HIS A O 1
ATOM 1412 N N . ASN A 1 88 ? -15.103 4.698 -23.031 1.00 32.73 117 ASN A N 1
ATOM 1413 C CA . ASN A 1 88 ? -15.906 5.294 -21.964 1.00 27.27 117 ASN A CA 1
ATOM 1414 C C . ASN A 1 88 ? -15.058 6.313 -21.252 1.00 22.24 117 ASN A C 1
ATOM 1415 O O . ASN A 1 88 ? -14.697 6.165 -20.110 1.00 23.33 117 ASN A O 1
ATOM 1426 N N . ARG A 1 89 ? -14.716 7.369 -21.978 1.00 21.16 118 ARG A N 1
ATOM 1427 C CA . ARG A 1 89 ? -13.841 8.381 -21.448 1.00 19.45 118 ARG A CA 1
ATOM 1428 C C . ARG A 1 89 ? -14.133 9.779 -22.026 1.00 17.88 118 ARG A C 1
ATOM 1429 O O . ARG A 1 89 ? -14.581 9.910 -23.165 1.00 19.85 118 ARG A O 1
ATOM 1450 N N . THR A 1 90 ? -13.918 10.780 -21.236 1.00 16.96 119 THR A N 1
ATOM 1451 C CA . THR A 1 90 ? -13.924 12.177 -21.679 1.00 14.45 119 THR A CA 1
ATOM 1452 C C . THR A 1 90 ? -12.570 12.457 -22.283 1.00 15.11 119 THR A C 1
ATOM 1453 O O . THR A 1 90 ? -11.539 12.001 -21.773 1.00 15.45 119 THR A O 1
ATOM 1464 N N . TRP A 1 91 ? -12.540 13.201 -23.377 1.00 13.90 120 TRP A N 1
ATOM 1465 C CA . TRP A 1 91 ? -11.285 13.608 -23.994 1.00 14.32 120 TRP A CA 1
ATOM 1466 C C . TRP A 1 91 ? -10.502 14.584 -23.154 1.00 12.83 120 TRP A C 1
ATOM 1467 O O . TRP A 1 91 ? -11.027 15.606 -22.704 1.00 13.83 120 TRP A O 1
ATOM 1488 N N . ALA A 1 92 ? -9.253 14.225 -22.866 1.00 13.96 121 ALA A N 1
ATOM 1489 C CA . ALA A 1 92 ? -8.400 15.151 -22.103 1.00 15.03 121 ALA A CA 1
ATOM 1490 C C . ALA A 1 92 ? -6.966 14.862 -22.486 1.00 16.41 121 ALA A C 1
ATOM 1491 O O . ALA A 1 92 ? -6.552 13.703 -22.664 1.00 16.92 121 ALA A O 1
ATOM 1498 N N . ASN A 1 93 ? -6.209 15.916 -22.652 1.00 14.97 122 ASN A N 1
ATOM 1499 C CA . ASN A 1 93 ? -4.801 15.851 -23.067 1.00 14.74 122 ASN A CA 1
ATOM 1500 C C . ASN A 1 93 ? -3.952 16.358 -21.909 1.00 15.09 122 ASN A C 1
ATOM 1501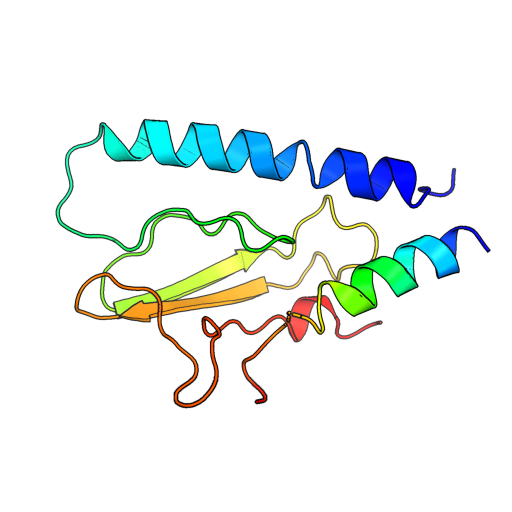 O O . ASN A 1 93 ? -3.898 17.556 -21.678 1.00 15.83 122 ASN A O 1
ATOM 1512 N N . TYR A 1 94 ? 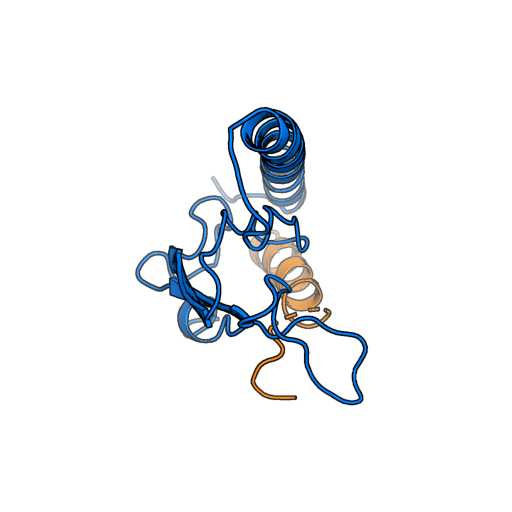-3.297 15.423 -21.193 1.00 15.67 123 TYR A N 1
ATOM 1513 C CA . TYR A 1 94 ? -2.402 15.763 -20.084 1.00 15.83 123 TYR A CA 1
ATOM 1514 C C . TYR A 1 94 ? -0.944 15.625 -20.489 1.00 17.34 123 TYR A C 1
ATOM 1515 O O . TYR A 1 94 ? -0.090 15.598 -19.623 1.00 17.65 123 TYR A O 1
ATOM 1533 N N . SER A 1 95 ? -0.625 15.525 -21.758 1.00 16.71 124 SER A N 1
ATOM 1534 C CA . SER A 1 95 ? 0.765 15.340 -22.208 1.00 18.01 124 SER A CA 1
ATOM 1535 C C . SER A 1 95 ? 1.732 16.365 -21.634 1.00 18.50 124 SER A C 1
ATOM 1536 O O . SER A 1 95 ? 2.835 15.981 -21.243 1.00 18.89 124 SER A O 1
ATOM 1544 N N . GLU A 1 96 ? 1.392 17.645 -21.602 1.00 17.17 125 GLU A N 1
ATOM 1545 C CA . GLU A 1 96 ? 2.331 18.644 -21.055 1.00 18.46 125 GLU A CA 1
ATOM 1546 C C . GLU A 1 96 ? 2.608 18.417 -19.558 1.00 17.76 125 GLU A C 1
ATOM 1547 O O . GLU A 1 96 ? 3.705 18.686 -19.081 1.00 18.18 125 GLU A O 1
ATOM 1559 N N . CYS A 1 97 ? 1.650 17.959 -18.809 1.00 15.61 126 CYS A N 1
ATOM 1560 C CA . CYS A 1 97 ? 1.791 17.771 -17.383 1.00 13.61 126 CYS A CA 1
ATOM 1561 C C . CYS A 1 97 ? 2.733 16.641 -17.063 1.00 15.47 126 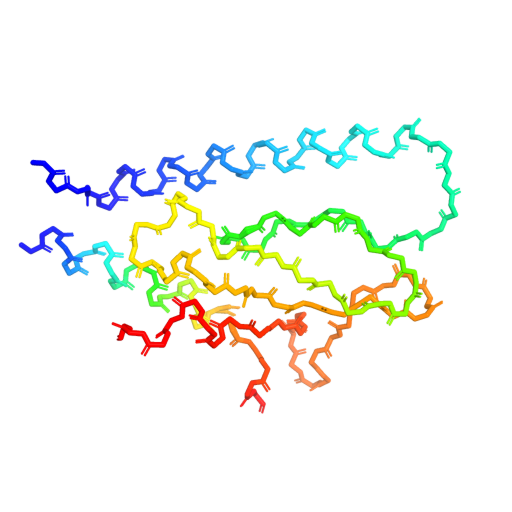CYS A C 1
ATOM 1562 O O . CYS A 1 97 ? 3.339 16.657 -15.991 1.00 15.63 126 CYS A O 1
ATOM 1569 N N . VAL A 1 98 ? 2.850 15.632 -17.946 1.00 15.40 127 VAL A N 1
ATOM 1570 C CA . VAL A 1 98 ? 3.582 14.431 -17.652 1.00 17.23 127 VAL A CA 1
ATOM 1571 C C . VAL A 1 98 ? 4.827 14.310 -18.481 1.00 18.58 127 VAL A C 1
ATOM 1572 O O . VAL A 1 98 ? 5.484 13.248 -18.482 1.00 20.88 127 VAL A O 1
ATOM 1585 N N . LYS A 1 99 ? 5.243 15.377 -19.160 1.00 20.15 128 LYS A N 1
ATOM 1586 C CA . LYS A 1 99 ? 6.327 15.245 -20.120 1.00 24.58 128 LYS A CA 1
ATOM 1587 C C . LYS A 1 99 ? 7.686 14.955 -19.493 1.00 21.34 128 LYS A C 1
ATOM 1588 O O . LYS A 1 99 ? 8.571 14.464 -20.178 1.00 24.87 128 LYS A O 1
ATOM 1607 N N . PHE A 1 100 ? 7.859 15.198 -18.198 1.00 20.45 129 PHE A N 1
ATOM 1608 C CA . PHE A 1 100 ? 9.108 14.912 -17.506 1.00 22.79 129 PHE A CA 1
ATOM 1609 C C . PHE A 1 100 ? 8.939 13.808 -16.455 1.00 23.65 129 PHE A C 1
ATOM 1610 O O . PHE A 1 100 ? 9.817 13.642 -15.571 1.00 24.92 129 PHE A O 1
ATOM 1627 N N . LEU A 1 101 ? 7.898 13.003 -16.587 1.00 25.17 130 LEU A N 1
ATOM 1628 C CA . LEU A 1 101 ? 7.761 11.812 -15.772 1.00 32.23 130 LEU A CA 1
ATOM 1629 C C . LEU A 1 101 ? 8.146 10.571 -16.558 1.00 46.15 130 LEU A C 1
ATOM 1630 O O . LEU A 1 101 ? 7.863 9.418 -16.144 1.00 36.32 130 LEU A O 1
ATOM 1647 N N . TYR B 2 1 ? 11.712 5.457 -0.838 1.00 58.32 15 TYR B N 1
ATOM 1648 C CA . TYR B 2 1 ? 10.717 4.831 -1.720 1.00 45.56 15 TYR B CA 1
ATOM 1649 C C . TYR B 2 1 ? 9.465 5.637 -1.744 1.00 34.32 15 TYR B C 1
ATOM 1650 O O . TYR B 2 1 ? 8.606 5.359 -2.507 1.00 30.54 15 TYR B O 1
ATOM 1667 N N . GLN B 2 2 ? 9.390 6.627 -0.844 1.00 37.23 16 GLN B N 1
ATOM 1668 C CA . GLN B 2 2 ? 8.165 7.438 -0.754 1.00 33.56 16 GLN B CA 1
ATOM 1669 C C . GLN B 2 2 ? 7.862 8.157 -2.067 1.00 28.73 16 GLN B C 1
ATOM 1670 O O . GLN B 2 2 ? 6.696 8.308 -2.447 1.00 28.52 16 GLN B O 1
ATOM 1684 N N . ASP B 2 3 ? 8.924 8.616 -2.755 1.00 27.50 17 ASP B N 1
ATOM 1685 C CA . ASP B 2 3 ? 8.757 9.200 -4.089 1.00 26.11 17 ASP B CA 1
ATOM 1686 C C . ASP B 2 3 ? 8.128 8.218 -5.093 1.00 24.53 17 ASP B C 1
ATOM 1687 O O . ASP B 2 3 ? 7.238 8.585 -5.857 1.00 22.13 17 ASP B O 1
ATOM 1696 N N . LEU B 2 4 ? 8.626 6.968 -5.121 1.00 25.51 18 LEU B N 1
ATOM 1697 C CA . LEU B 2 4 ? 8.066 5.952 -6.013 1.00 23.19 18 LEU B CA 1
ATOM 1698 C C . LEU B 2 4 ? 6.610 5.691 -5.668 1.00 20.54 18 LEU B C 1
ATOM 1699 O O . LEU B 2 4 ? 5.797 5.580 -6.562 1.00 19.81 18 LEU B O 1
ATOM 1715 N N . ARG B 2 5 ? 6.284 5.459 -4.378 1.00 21.17 19 ARG B N 1
ATOM 1716 C CA . ARG B 2 5 ? 4.889 5.171 -4.009 1.00 24.36 19 ARG B CA 1
ATOM 1717 C C . ARG B 2 5 ? 3.946 6.252 -4.546 1.00 22.12 19 ARG B C 1
ATOM 1718 O O . ARG B 2 5 ? 2.869 5.987 -5.113 1.00 21.07 19 ARG B O 1
ATOM 1739 N N . ARG B 2 6 ? 4.361 7.502 -4.367 1.00 21.48 20 ARG B N 1
ATOM 1740 C CA . ARG B 2 6 ? 3.532 8.618 -4.795 1.00 19.31 20 ARG B CA 1
ATOM 1741 C C . ARG B 2 6 ? 3.400 8.663 -6.311 1.00 17.11 20 ARG B C 1
ATOM 1742 O O . ARG B 2 6 ? 2.307 8.801 -6.861 1.00 17.93 20 ARG B O 1
ATOM 1763 N N . ARG B 2 7 ? 4.519 8.501 -7.004 1.00 17.12 21 ARG B N 1
ATOM 1764 C CA . ARG B 2 7 ? 4.515 8.575 -8.473 1.00 17.16 21 ARG B CA 1
ATOM 1765 C C . ARG B 2 7 ? 3.727 7.427 -9.091 1.00 15.24 21 ARG B C 1
ATOM 1766 O O . ARG B 2 7 ? 3.050 7.606 -10.120 1.00 16.59 21 ARG B O 1
ATOM 1787 N N . PHE B 2 8 ? 3.861 6.215 -8.543 1.00 15.35 22 PHE B N 1
ATOM 1788 C CA . PHE B 2 8 ? 3.140 5.066 -9.072 1.00 15.35 22 PHE B CA 1
ATOM 1789 C C . PHE B 2 8 ? 1.630 5.232 -8.899 1.00 16.16 22 PHE B C 1
ATOM 1790 O O . PHE B 2 8 ? 0.845 4.802 -9.786 1.00 16.37 22 PHE B O 1
ATOM 1807 N N . PHE B 2 9 ? 1.193 5.889 -7.825 1.00 14.92 23 PHE B N 1
ATOM 1808 C CA . PHE B 2 9 ? -0.230 6.226 -7.674 1.00 15.56 23 PHE B CA 1
ATOM 1809 C C . PHE B 2 9 ? -0.632 7.180 -8.782 1.00 15.34 23 PHE B C 1
ATOM 1810 O O . PHE B 2 9 ? -1.660 6.992 -9.453 1.00 15.92 23 PHE B O 1
ATOM 1827 N N . LEU B 2 10 ? 0.171 8.196 -9.033 1.00 15.91 24 LEU B N 1
ATOM 1828 C CA . LEU B 2 10 ? -0.112 9.109 -10.124 1.00 16.37 24 LEU B CA 1
ATOM 1829 C C . LEU B 2 10 ? -0.181 8.405 -11.462 1.00 16.29 24 LEU B C 1
ATOM 1830 O O . LEU B 2 10 ? -1.030 8.736 -12.303 1.00 17.97 24 LEU B O 1
ATOM 1846 N N . HIS B 2 11 ? 0.678 7.436 -11.697 1.00 17.08 25 HIS B N 1
ATOM 1847 C CA . HIS B 2 11 ? 0.595 6.650 -12.911 1.00 15.96 25 HIS B CA 1
ATOM 1848 C C . HIS B 2 11 ? -0.807 6.099 -13.113 1.00 17.51 25 HIS B C 1
ATOM 1849 O O . HIS B 2 11 ? -1.301 6.041 -14.246 1.00 16.05 25 HIS B O 1
ATOM 1863 N N . HIS B 2 12 ? -1.404 5.522 -12.077 1.00 14.52 26 HIS B N 1
ATOM 1864 C CA . HIS B 2 12 ? -2.754 4.970 -12.218 1.00 14.46 26 HIS B CA 1
ATOM 1865 C C . HIS B 2 12 ? -3.765 6.052 -12.565 1.00 15.86 26 HIS B C 1
ATOM 1866 O O . HIS B 2 12 ? -4.660 5.831 -13.410 1.00 17.38 26 HIS B O 1
ATOM 1880 N N . LEU B 2 13 ? -3.667 7.229 -11.944 1.00 13.74 27 LEU B N 1
ATOM 1881 C CA . LEU B 2 13 ? -4.600 8.312 -12.246 1.00 13.78 27 LEU B CA 1
ATOM 1882 C C . LEU B 2 13 ? -4.452 8.747 -13.667 1.00 15.13 27 LEU B C 1
ATOM 1883 O O . LEU B 2 13 ? -5.475 8.973 -14.334 1.00 17.85 27 LEU B O 1
ATOM 1899 N N . ILE B 2 14 ? -3.248 8.863 -14.169 1.00 14.29 28 ILE B N 1
ATOM 1900 C CA A ILE B 2 14 ? -3.052 9.284 -15.548 0.53 15.79 28 ILE B CA 1
ATOM 1901 C CA B ILE B 2 14 ? -3.026 9.281 -15.550 0.47 15.73 28 ILE B CA 1
ATOM 1902 C C . ILE B 2 14 ? -3.572 8.230 -16.505 1.00 17.62 28 ILE B C 1
ATOM 1903 O O . ILE B 2 14 ? -4.165 8.547 -17.559 1.00 20.13 28 ILE B O 1
ATOM 1934 N N . ALA B 2 15 ? -3.347 6.952 -16.199 1.00 18.26 29 ALA B N 1
ATOM 1935 C CA . ALA B 2 15 ? -3.751 5.891 -17.128 1.00 20.96 29 ALA 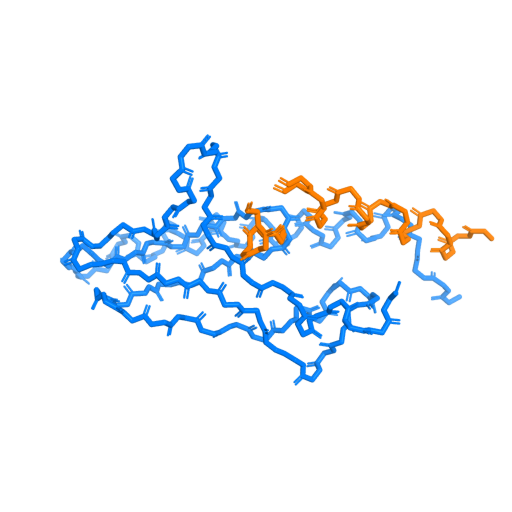B CA 1
ATOM 1936 C C . ALA B 2 15 ? -5.243 5.781 -17.184 1.00 26.09 29 ALA B C 1
ATOM 1937 O O . ALA B 2 15 ? -5.786 5.440 -18.237 1.00 28.97 29 ALA B O 1
ATOM 1944 N N A GLU B 2 16 ? -5.866 5.767 -16.016 0.63 24.18 30 GLU B N 1
ATOM 1945 N N B GLU B 2 16 ? -5.953 6.300 -16.161 0.37 24.43 30 GLU B N 1
ATOM 1946 C CA A GLU B 2 16 ? -7.306 5.563 -15.911 0.63 26.90 30 GLU B CA 1
ATOM 1947 C CA B GLU B 2 16 ? -7.409 6.338 -16.061 0.37 23.71 30 GLU B CA 1
ATOM 1948 C C A GLU B 2 16 ? -7.982 6.646 -16.713 0.63 21.16 30 GLU B C 1
ATOM 1949 C C B GLU B 2 16 ? -8.047 7.624 -16.606 0.37 20.01 30 GLU B C 1
ATOM 1950 O O A GLU B 2 16 ? -8.894 6.382 -17.458 0.63 23.09 30 GLU B O 1
ATOM 1951 O O B GLU B 2 16 ? -9.185 7.607 -17.102 0.37 17.17 30 GLU B O 1
ATOM 2008 N N A HIS B 2 18 ? -5.542 10.707 -18.873 0.63 18.98 32 HIS B N 1
ATOM 2009 N N B HIS B 2 18 ? -5.238 10.930 -18.956 0.37 18.62 32 HIS B N 1
ATOM 2010 C CA A HIS B 2 18 ? -4.988 11.199 -20.158 0.63 21.40 32 HIS B CA 1
ATOM 2011 C CA B HIS B 2 18 ? -4.779 11.208 -20.314 0.37 19.85 32 HIS B CA 1
ATOM 2012 C C A HIS B 2 18 ? -5.478 10.288 -21.288 0.63 19.60 32 HIS B C 1
ATOM 2013 C C B HIS B 2 18 ? -5.459 10.263 -21.305 0.37 19.83 32 HIS B C 1
ATOM 2014 O O A HIS B 2 18 ? -5.034 9.155 -21.410 0.63 24.65 32 HIS B O 1
ATOM 2015 O O B HIS B 2 18 ? -5.193 9.068 -21.314 0.37 24.77 32 HIS B O 1
ATOM 2041 N N . THR B 2 19 ? -6.338 10.799 -22.148 1.00 19.03 33 THR B N 1
ATOM 2042 C CA . THR B 2 19 ? -7.062 10.016 -23.115 1.00 20.81 33 THR B CA 1
ATOM 2043 C C . THR B 2 19 ? -6.936 10.468 -24.552 1.00 22.61 33 THR B C 1
ATOM 2044 O O . THR B 2 19 ? -7.514 9.845 -25.420 1.00 24.73 33 THR B O 1
ATOM 2055 N N . ALA B 2 20 ? -6.204 11.543 -24.837 1.00 22.31 34 ALA B N 1
ATOM 2056 C CA . ALA B 2 20 ? -6.089 12.077 -26.181 1.00 25.55 34 ALA B CA 1
ATOM 2057 C C . ALA B 2 20 ? -5.269 11.201 -27.121 1.00 33.32 34 ALA B C 1
ATOM 2058 O O . ALA B 2 20 ? -5.264 11.444 -28.325 1.00 39.01 34 ALA B O 1
ATOM 2065 N N . GLU B 2 21 ? -4.575 10.191 -26.630 1.00 31.98 35 GLU B N 1
ATOM 2066 C CA . GLU B 2 21 ? -3.812 9.294 -27.475 1.00 49.47 35 GLU B CA 1
ATOM 2067 C C . GLU B 2 21 ? -4.447 7.926 -27.556 1.00 47.88 35 GLU B C 1
ATOM 2068 O O . GLU B 2 21 ? -3.802 6.976 -28.026 1.00 49.92 35 GLU B O 1
ATOM 2080 N N . ILE B 2 22 ? -5.695 7.799 -27.128 1.00 49.90 36 ILE B N 1
ATOM 2081 C CA . ILE B 2 22 ? -6.410 6.530 -27.241 1.00 60.20 36 ILE B CA 1
ATOM 2082 C C . ILE B 2 22 ? -6.891 6.330 -28.679 1.00 52.21 36 ILE B C 1
ATOM 2083 O O . ILE B 2 22 ? -6.836 5.207 -29.232 1.00 69.12 36 ILE B O 1
#

InterPro domains:
  IPR000832 GPCR, family 2, secretin-like [PF00002] (186-455)
  IPR000832 GPCR, family 2, secretin-like [PR00249] (189-213)
  IPR000832 GPCR, family 2, secretin-like [PR00249] (221-245)
  IPR000832 GPCR, family 2, secretin-like [PR00249] (283-306)
  IPR000832 GPCR, family 2, secretin-like [PR00249] (321-346)
  IPR000832 GPCR, family 2, secretin-like [PR00249] (361-386)
  IPR000832 GPCR, family 2, secretin-like [PR00249] (406-426)
  IPR000832 GPCR, family 2, secretin-like [PR00249] (441-462)
  IPR001879 GPCR, family 2, extracellular hormone receptor domain [PF02793] (107-172)
  IPR001879 GPCR, family 2, extracellular hormone receptor domain [PS50227] (47-174)
  IPR001879 GPCR, family 2, extracellular hormone receptor domain [SM00008] (104-179)
  IPR002170 GPCR, family 2, parathyroid hormone receptor [PR00393] (73-96)
  IPR002170 GPCR, family 2, parathyroid hormone receptor [PR00393] (176-190)
  IPR002170 GPCR, family 2, parathyroid hormone receptor [PR00393] (251-263)
  IPR002170 GPCR, family 2, parathyroid hormone receptor [PR00393] (429-442)
  IPR002170 GPCR, family 2, parathyroid hormone receptor [PR00393] (478-498)
  IPR002170 GPCR, family 2, parathyroid hormone receptor [PR00393] (506-524)
  IPR017981 GPCR, family 2-like, 7TM [PS50261] (187-463)
  IPR017983 GPCR, family 2, secretin-like, conserved site [PS00649] (108-132)
  IPR017983 GPCR, family 2, secretin-like, conserved site [PS00650] (451-466)

Secondary structure (DSSP, 8-state):
-PPPHHHHHHHHHHHHHHHHHHHHHHTTS--S-PBPPEE-SS-EE--B-TT-EEEEEPPTTSTTS-TT-EEEEEB-TTS-B-EETTTTEE--B-GGGGTT-/-HHHHHHHHHHHHHH---TT-